Protein AF-A0A2D4NEE1-F1 (afdb_monomer_lite)

Radius of gyration: 23.93 Å; chains: 1; bounding box: 31×51×78 Å

pLDDT: mean 89.65, std 9.25, range [55.53, 97.88]

Organism: NCBI:txid129469

Sequence (115 aa):
HLKTQKHKRYLNTAASSSKIQEFFRKTTYGEEEKKLALAEGLMSFHAVNHNHSFRSMDCTSQVVKKLFNEKFACGRTKSEAIVCNVLSPYAFSELNKNLEKINFISIYSDASNHK

Structure (mmCIF, N/CA/C/O backbone):
data_AF-A0A2D4NEE1-F1
#
_entry.id   AF-A0A2D4NEE1-F1
#
loop_
_atom_site.group_PDB
_atom_site.id
_atom_site.type_symbol
_atom_site.label_atom_id
_atom_site.label_alt_id
_atom_site.label_comp_id
_atom_site.label_asym_id
_atom_site.label_entity_id
_atom_site.label_seq_id
_atom_site.pdbx_PDB_ins_code
_atom_site.Cartn_x
_atom_site.Cartn_y
_atom_site.Cartn_z
_atom_site.occupancy
_atom_site.B_iso_or_equiv
_atom_site.auth_seq_id
_atom_site.auth_comp_id
_atom_site.auth_asym_id
_atom_site.auth_atom_id
_atom_site.pdbx_PDB_model_num
ATOM 1 N N . HIS A 1 1 ? -4.804 -21.989 49.408 1.00 71.06 1 HIS A N 1
ATOM 2 C CA . HIS A 1 1 ? -4.649 -21.185 48.173 1.00 71.06 1 HIS A CA 1
ATOM 3 C C . HIS A 1 1 ? -5.937 -21.102 47.335 1.00 71.06 1 HIS A C 1
ATOM 5 O O . HIS A 1 1 ? -6.452 -20.004 47.150 1.00 71.06 1 HIS A O 1
ATOM 11 N N . LEU A 1 2 ? -6.493 -22.223 46.849 1.00 78.75 2 LEU A N 1
ATOM 12 C CA . LEU A 1 2 ? -7.638 -22.244 45.909 1.00 78.75 2 LEU A CA 1
ATOM 13 C C . LEU A 1 2 ? -8.956 -21.668 46.470 1.00 78.75 2 LEU A C 1
ATOM 15 O O . LEU A 1 2 ? -9.753 -21.100 45.737 1.00 78.75 2 LEU A O 1
ATOM 19 N N . LYS A 1 3 ? -9.182 -21.748 47.785 1.00 85.69 3 LYS A N 1
ATOM 20 C CA . LYS A 1 3 ? -10.402 -21.216 48.427 1.00 85.69 3 LYS A CA 1
ATOM 21 C C . LYS A 1 3 ? -10.348 -19.712 48.736 1.00 85.69 3 LYS A C 1
ATOM 23 O O . LYS A 1 3 ? -11.329 -19.158 49.222 1.00 85.69 3 LYS A O 1
ATOM 28 N N . THR A 1 4 ? -9.218 -19.048 48.485 1.00 93.44 4 THR A N 1
ATOM 29 C CA . THR A 1 4 ? -9.045 -17.631 48.839 1.00 93.44 4 THR A CA 1
ATOM 30 C C . THR A 1 4 ? -9.853 -16.719 47.913 1.00 93.44 4 THR A C 1
ATOM 32 O O . THR A 1 4 ? -9.994 -16.998 46.720 1.00 93.44 4 THR A O 1
ATOM 35 N N . GLN A 1 5 ? -10.347 -15.590 48.437 1.00 88.69 5 GLN A N 1
ATOM 36 C CA . GLN A 1 5 ? -11.052 -14.592 47.619 1.00 88.69 5 GLN A CA 1
ATOM 37 C C . GLN A 1 5 ? -10.188 -14.066 46.466 1.00 88.69 5 GLN A C 1
ATOM 39 O O . GLN A 1 5 ? -10.706 -13.830 45.380 1.00 88.69 5 GLN A O 1
ATOM 44 N N . LYS A 1 6 ? -8.873 -13.931 46.678 1.00 89.88 6 LYS A N 1
ATOM 45 C CA . LYS A 1 6 ? -7.920 -13.506 45.646 1.00 89.88 6 LYS A CA 1
ATOM 46 C C . LYS A 1 6 ? -7.933 -14.456 44.443 1.00 89.88 6 LYS A C 1
ATOM 48 O O . LYS A 1 6 ? -8.042 -14.000 43.311 1.00 89.88 6 LYS A O 1
ATOM 53 N N . HIS A 1 7 ? -7.899 -15.767 44.684 1.00 87.31 7 HIS A N 1
ATOM 54 C CA . HIS A 1 7 ? -7.966 -16.762 43.613 1.00 87.31 7 HIS A CA 1
ATOM 55 C C . HIS A 1 7 ? -9.312 -16.732 42.869 1.00 87.31 7 HIS A C 1
ATOM 57 O O . HIS A 1 7 ? -9.324 -16.707 41.642 1.00 87.31 7 HIS A O 1
ATOM 63 N N . LYS A 1 8 ? -10.437 -16.641 43.596 1.00 89.12 8 LYS A N 1
ATOM 64 C CA . LYS A 1 8 ? -11.774 -16.507 42.984 1.00 89.12 8 LYS A CA 1
ATOM 65 C C . LYS A 1 8 ? -11.896 -15.245 42.121 1.00 89.12 8 LYS A C 1
ATOM 67 O O . LYS A 1 8 ? -12.448 -15.309 41.029 1.00 89.12 8 LYS A O 1
ATOM 72 N N . ARG A 1 9 ? -11.346 -14.114 42.581 1.00 88.12 9 ARG A N 1
ATOM 73 C CA . ARG A 1 9 ? -11.312 -12.860 41.811 1.00 88.12 9 ARG A CA 1
ATOM 74 C C . ARG A 1 9 ? -10.553 -13.026 40.499 1.00 88.12 9 ARG A C 1
ATOM 76 O O . ARG A 1 9 ? -11.098 -12.669 39.467 1.00 88.12 9 ARG A O 1
ATOM 83 N N . TYR A 1 10 ? -9.357 -13.615 40.517 1.00 87.50 10 TYR A N 1
ATOM 84 C CA . TYR A 1 10 ? -8.590 -13.812 39.284 1.00 87.50 10 TYR A CA 1
ATOM 85 C C . TYR A 1 10 ? -9.260 -14.764 38.295 1.00 87.50 10 TYR A C 1
ATOM 87 O O . TYR A 1 10 ? -9.222 -14.492 37.101 1.00 87.50 10 TYR A O 1
ATOM 95 N N . LEU A 1 11 ? -9.904 -15.836 38.768 1.00 86.50 11 LEU A N 1
ATOM 96 C CA . LEU A 1 11 ? -10.678 -16.720 37.891 1.00 86.50 11 LEU A CA 1
ATOM 97 C C . LEU A 1 11 ? -11.845 -15.982 37.233 1.00 86.50 11 LEU A C 1
ATOM 99 O O . LEU A 1 11 ? -12.043 -16.115 36.030 1.00 86.50 11 LEU A O 1
ATOM 103 N N . ASN A 1 12 ? -12.568 -15.160 37.994 1.00 85.31 12 ASN A N 1
ATOM 104 C CA . ASN A 1 12 ? -13.658 -14.357 37.449 1.00 85.31 12 ASN A CA 1
ATOM 105 C C . ASN A 1 12 ? -13.145 -13.322 36.439 1.00 85.31 12 ASN A C 1
ATOM 107 O O . ASN A 1 12 ? -13.733 -13.186 35.375 1.00 85.31 12 ASN A O 1
ATOM 111 N N . THR A 1 13 ? -12.029 -12.644 36.731 1.00 85.31 13 THR A N 1
ATOM 112 C CA . THR A 1 13 ? -11.401 -11.684 35.808 1.00 85.31 13 THR A CA 1
ATOM 113 C C . THR A 1 13 ? -10.921 -12.357 34.521 1.00 85.31 13 THR A C 1
ATOM 115 O O . THR A 1 13 ? -11.123 -11.817 33.436 1.00 85.31 13 THR A O 1
ATOM 118 N N . ALA A 1 14 ? -10.323 -13.545 34.624 1.00 82.88 14 ALA A N 1
ATOM 119 C CA . ALA A 1 14 ? -9.899 -14.326 33.468 1.00 82.88 14 ALA A CA 1
ATOM 120 C C . ALA A 1 14 ? -11.097 -14.817 32.639 1.00 82.88 14 ALA A C 1
ATOM 122 O O . ALA A 1 14 ? -11.044 -14.767 31.415 1.00 82.88 14 ALA A O 1
ATOM 123 N N . ALA A 1 15 ? -12.190 -15.231 33.289 1.00 81.44 15 ALA A N 1
ATOM 124 C CA . ALA A 1 15 ? -13.422 -15.648 32.619 1.00 81.44 15 ALA A CA 1
ATOM 125 C C . ALA A 1 15 ? -14.168 -14.479 31.951 1.00 81.44 15 ALA A C 1
ATOM 127 O O . ALA A 1 15 ? -14.825 -14.681 30.935 1.00 81.44 15 ALA A O 1
ATOM 128 N N . SER A 1 16 ? -14.059 -13.263 32.499 1.00 81.94 16 SER A N 1
ATOM 129 C CA . SER A 1 16 ? -14.623 -12.043 31.907 1.00 81.94 16 SER A CA 1
ATOM 130 C C . SER A 1 16 ? -13.737 -11.401 30.835 1.00 81.94 16 SER A C 1
ATOM 132 O O . SER A 1 16 ? -14.156 -10.434 30.207 1.00 81.94 16 SER A O 1
ATOM 134 N N . SER A 1 17 ? -12.504 -11.882 30.651 1.00 81.12 17 SER A N 1
ATOM 135 C CA . SER A 1 17 ? -11.604 -11.368 29.618 1.00 81.12 17 SER A CA 1
ATOM 136 C C . SER A 1 17 ? -11.985 -11.924 28.249 1.00 81.12 17 SER A C 1
ATOM 138 O O . SER A 1 17 ? -12.285 -13.110 28.109 1.00 81.12 17 SER A O 1
ATOM 140 N N . SER A 1 18 ? -11.894 -11.080 27.222 1.00 80.62 18 SER A N 1
ATOM 141 C CA . SER A 1 18 ? -11.994 -11.483 25.818 1.00 80.62 18 SER A CA 1
ATOM 142 C C . SER A 1 18 ? -10.993 -12.600 25.510 1.00 80.62 18 SER A C 1
ATOM 144 O O . SER A 1 18 ? -9.867 -12.602 26.028 1.00 80.62 18 SER A O 1
ATOM 146 N N . LYS A 1 19 ? -11.381 -13.555 24.659 1.00 83.38 19 LYS A N 1
ATOM 147 C CA . LYS A 1 19 ? -10.484 -14.647 24.257 1.00 83.38 19 LYS A CA 1
ATOM 148 C C . LYS A 1 19 ? -9.356 -14.081 23.403 1.00 83.38 19 LYS A C 1
ATOM 150 O O . LYS A 1 19 ? -9.606 -13.296 22.497 1.00 83.38 19 LYS A O 1
ATOM 155 N N . ILE A 1 20 ? -8.124 -14.556 23.604 1.00 78.44 20 ILE A N 1
ATOM 156 C CA . ILE A 1 20 ? -6.969 -14.109 22.802 1.00 78.44 20 ILE A CA 1
ATOM 157 C C . ILE A 1 20 ? -7.192 -14.310 21.287 1.00 78.44 20 ILE A C 1
ATOM 159 O O . ILE A 1 20 ? -6.735 -13.521 20.469 1.00 78.44 20 ILE A O 1
ATOM 163 N N . GLN A 1 21 ? -7.975 -15.333 20.931 1.00 75.38 21 GLN A N 1
ATOM 164 C CA . GLN A 1 21 ? -8.409 -15.665 19.571 1.00 75.38 21 GLN A CA 1
ATOM 165 C C . GLN A 1 21 ? -9.178 -14.531 18.877 1.00 75.38 21 GLN A C 1
ATOM 167 O O . GLN A 1 21 ? -9.078 -14.398 17.663 1.00 75.38 21 GLN A O 1
ATOM 172 N N . GLU A 1 22 ? -9.899 -13.696 19.628 1.00 74.25 22 GLU A N 1
ATOM 173 C CA . GLU A 1 22 ? -10.664 -12.563 19.086 1.00 74.25 22 GLU A CA 1
ATOM 174 C C . GLU A 1 22 ? -9.770 -11.389 18.664 1.00 74.25 22 GLU A C 1
ATOM 176 O O . GLU A 1 22 ? -10.198 -10.546 17.879 1.00 74.25 22 GLU A O 1
ATOM 181 N N . PHE A 1 23 ? -8.524 -11.338 19.147 1.00 74.56 23 PHE A N 1
ATOM 182 C CA . PHE A 1 23 ? -7.553 -10.308 18.769 1.00 74.56 23 PHE A CA 1
ATOM 183 C C . PHE A 1 23 ? -6.774 -10.666 17.500 1.00 74.56 23 PHE A C 1
ATOM 185 O O . PHE A 1 23 ? -6.170 -9.789 16.878 1.00 74.56 23 PHE A O 1
ATOM 192 N N . PHE A 1 24 ? -6.775 -11.939 17.097 1.00 75.38 24 PHE A N 1
ATOM 193 C CA . PHE A 1 24 ? -6.191 -12.341 15.824 1.00 75.38 24 PHE A CA 1
ATOM 194 C C . PHE A 1 24 ? -7.148 -11.994 14.685 1.00 75.38 24 PHE A C 1
ATOM 196 O O . PHE A 1 24 ? -8.363 -12.171 14.780 1.00 75.38 24 PHE A O 1
ATOM 203 N N . ARG A 1 25 ? -6.593 -11.493 13.577 1.00 66.81 25 ARG A N 1
ATOM 204 C CA . ARG A 1 25 ? -7.382 -11.212 12.375 1.00 66.81 25 ARG A CA 1
ATOM 205 C C . ARG A 1 25 ? -8.040 -12.499 11.880 1.00 66.81 25 ARG A C 1
ATOM 207 O O . ARG A 1 25 ? -7.382 -13.533 11.779 1.00 66.81 25 ARG A O 1
ATOM 214 N N . LYS A 1 26 ? -9.330 -12.412 11.549 1.00 71.25 26 LYS A N 1
ATOM 215 C CA . LYS A 1 26 ? -10.066 -13.503 10.903 1.00 71.25 26 LYS A CA 1
ATOM 216 C C . LYS A 1 26 ? -9.364 -13.877 9.593 1.00 71.25 26 LYS A C 1
ATOM 218 O O . LYS A 1 26 ? -8.880 -13.009 8.874 1.00 71.25 26 LYS A O 1
ATOM 223 N N . THR A 1 27 ? -9.312 -15.170 9.289 1.00 67.12 27 THR A N 1
ATOM 224 C CA . THR A 1 27 ? -8.685 -15.718 8.071 1.00 67.12 27 THR A CA 1
ATOM 225 C C . THR A 1 27 ? -9.476 -15.434 6.796 1.00 67.12 27 THR A C 1
ATOM 227 O O . THR A 1 27 ? -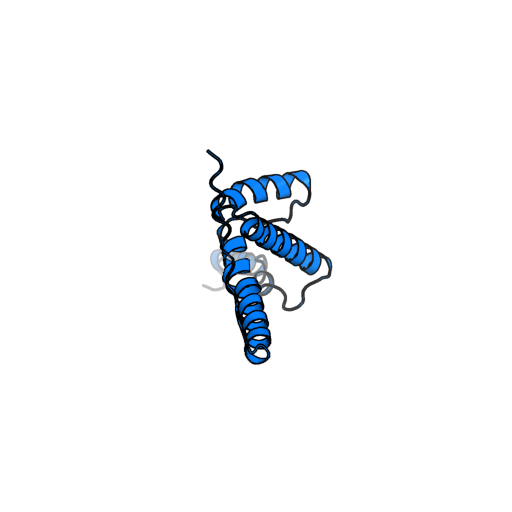8.964 -15.642 5.700 1.00 67.12 27 THR A O 1
ATOM 230 N N . THR A 1 28 ? -10.716 -14.963 6.920 1.00 74.62 28 THR A N 1
ATOM 231 C CA . THR A 1 28 ? -11.588 -14.620 5.798 1.00 74.62 28 THR A CA 1
ATOM 232 C C . THR A 1 28 ? -11.954 -13.144 5.855 1.00 74.62 28 THR A C 1
ATOM 234 O O . THR A 1 28 ? -12.341 -12.636 6.907 1.00 74.62 28 THR A O 1
ATOM 237 N N . TYR A 1 29 ? -11.814 -12.472 4.711 1.00 76.62 29 TYR A N 1
ATOM 238 C CA . TYR A 1 29 ? -12.167 -11.067 4.552 1.00 76.62 29 TYR A CA 1
ATOM 239 C C . TYR A 1 29 ? -13.607 -10.942 4.063 1.00 76.62 29 TYR A C 1
ATOM 241 O O . TYR A 1 29 ? -13.961 -11.487 3.011 1.00 76.62 29 TYR A O 1
ATOM 249 N N . GLY A 1 30 ? -14.428 -10.206 4.807 1.00 87.44 30 GLY A N 1
ATOM 250 C CA . GLY A 1 30 ? -15.756 -9.805 4.355 1.00 87.44 30 GLY A CA 1
ATOM 251 C C . GLY A 1 30 ? -15.687 -8.806 3.195 1.00 87.44 30 GLY A C 1
ATOM 252 O O . GLY A 1 30 ? -14.657 -8.176 2.954 1.00 87.44 30 GLY A O 1
ATOM 253 N N . GLU A 1 31 ? -16.802 -8.612 2.489 1.00 90.50 31 GLU A N 1
ATOM 254 C CA . GLU A 1 31 ? -16.885 -7.659 1.366 1.00 90.50 31 GLU A CA 1
ATOM 255 C C . GLU A 1 31 ? -16.494 -6.227 1.765 1.00 90.50 31 GLU A C 1
ATOM 257 O O . GLU A 1 31 ? -15.759 -5.552 1.048 1.00 90.50 31 GLU A O 1
ATOM 262 N N . GLU A 1 32 ? -16.898 -5.776 2.952 1.00 89.31 32 GLU A N 1
ATOM 263 C CA . GLU A 1 32 ? -16.543 -4.441 3.450 1.00 89.31 32 GLU A CA 1
ATOM 264 C C . GLU A 1 32 ? -15.042 -4.291 3.745 1.00 89.31 32 GLU A C 1
ATOM 266 O O . GLU A 1 32 ? -14.463 -3.229 3.518 1.00 89.31 32 GLU A O 1
ATOM 271 N N . GLU A 1 33 ? -14.373 -5.358 4.190 1.00 89.69 33 GLU A N 1
ATOM 272 C CA . GLU A 1 33 ? -12.923 -5.348 4.419 1.00 89.69 33 GLU A CA 1
ATOM 273 C C . GLU A 1 33 ? -12.155 -5.334 3.096 1.00 89.69 33 GLU A C 1
ATOM 275 O O . GLU A 1 33 ? -11.142 -4.643 2.987 1.00 89.69 33 GLU A O 1
ATOM 280 N N . LYS A 1 34 ? -12.663 -6.028 2.067 1.00 92.25 34 LYS A N 1
ATOM 281 C CA . LYS A 1 34 ? -12.107 -5.960 0.708 1.00 92.25 34 LYS A CA 1
ATOM 282 C C . LYS A 1 34 ? -12.240 -4.557 0.120 1.00 92.25 34 LYS A C 1
ATOM 284 O O . LYS A 1 34 ? -11.263 -4.036 -0.409 1.00 92.25 34 LYS A O 1
ATOM 289 N N . LYS A 1 35 ? -13.413 -3.923 0.245 1.00 93.88 35 LYS A N 1
ATOM 290 C CA . LYS A 1 35 ? -13.626 -2.535 -0.202 1.00 93.88 35 LYS A CA 1
ATOM 291 C C . LYS A 1 35 ? -12.701 -1.559 0.521 1.00 93.88 35 LYS A C 1
ATOM 293 O O . LYS A 1 35 ? -12.143 -0.667 -0.112 1.00 93.88 35 LYS A O 1
ATOM 298 N N . LEU A 1 36 ? -12.507 -1.743 1.828 1.00 94.50 36 LEU A N 1
ATOM 299 C CA . LEU A 1 36 ? -11.571 -0.932 2.601 1.00 94.50 36 LEU A CA 1
ATOM 300 C C . LEU A 1 36 ? -10.132 -1.122 2.104 1.00 94.50 36 LEU A C 1
ATOM 302 O O . LEU A 1 36 ? -9.465 -0.137 1.803 1.00 94.50 36 LEU A O 1
ATOM 306 N N . ALA A 1 37 ? -9.677 -2.367 1.951 1.00 94.31 37 ALA A N 1
ATOM 307 C CA . ALA A 1 37 ? -8.341 -2.667 1.439 1.00 94.31 37 ALA A CA 1
ATOM 308 C C . ALA A 1 37 ? -8.119 -2.096 0.027 1.00 94.31 37 ALA A C 1
ATOM 310 O O . ALA A 1 37 ? -7.055 -1.545 -0.250 1.00 94.31 37 ALA A O 1
ATOM 311 N N . LEU A 1 38 ? -9.135 -2.165 -0.841 1.00 95.12 38 LEU A N 1
ATOM 312 C CA . LEU A 1 38 ? -9.119 -1.555 -2.171 1.00 95.12 38 LEU A CA 1
ATOM 313 C C . LEU A 1 38 ? -8.939 -0.034 -2.086 1.00 95.12 38 LEU A C 1
ATOM 315 O O . LEU A 1 38 ? -8.083 0.515 -2.773 1.00 95.12 38 LEU A O 1
ATOM 319 N N . ALA A 1 39 ? -9.711 0.648 -1.234 1.00 96.25 39 ALA A N 1
ATOM 320 C CA . ALA A 1 39 ? -9.619 2.097 -1.066 1.00 96.25 39 ALA A CA 1
ATOM 321 C C . ALA A 1 39 ? -8.231 2.529 -0.562 1.00 96.25 39 ALA A C 1
ATOM 323 O O . ALA A 1 39 ? -7.652 3.493 -1.060 1.00 96.25 39 ALA A O 1
ATOM 324 N N . GLU A 1 40 ? -7.672 1.801 0.403 1.00 96.75 40 GLU A N 1
ATOM 325 C CA . GLU A 1 40 ? -6.333 2.060 0.941 1.00 96.75 40 GLU A CA 1
ATOM 326 C C . GLU A 1 40 ? -5.236 1.796 -0.101 1.00 96.75 40 GLU A C 1
ATOM 328 O O . GLU A 1 40 ? -4.293 2.581 -0.230 1.00 96.75 40 GLU A O 1
ATOM 333 N N . GLY A 1 41 ? -5.387 0.728 -0.889 1.00 96.88 41 GLY A N 1
ATOM 334 C CA . GLY A 1 41 ? -4.505 0.414 -2.008 1.00 96.88 41 GLY A CA 1
ATOM 335 C C . GLY A 1 41 ? -4.522 1.487 -3.091 1.00 96.88 41 GLY A C 1
ATOM 33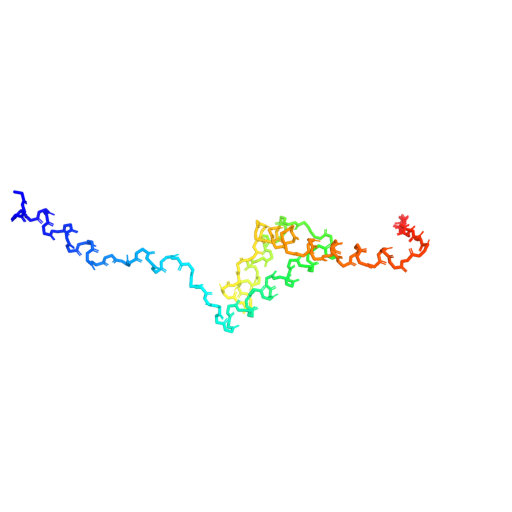6 O O . GLY A 1 41 ? -3.464 1.951 -3.514 1.00 96.88 41 GLY A O 1
ATOM 337 N N . LEU A 1 42 ? -5.715 1.940 -3.479 1.00 96.56 42 LEU A N 1
ATOM 338 C CA . LEU A 1 42 ? -5.899 2.982 -4.485 1.00 96.56 42 LEU A CA 1
ATOM 339 C C . LEU A 1 42 ? -5.289 4.315 -4.040 1.00 96.56 42 LEU A C 1
ATOM 341 O O . LEU A 1 42 ? -4.580 4.954 -4.813 1.00 96.56 42 LEU A O 1
ATOM 345 N N . MET A 1 43 ? -5.510 4.711 -2.785 1.00 96.25 43 MET A N 1
ATOM 346 C CA . MET A 1 43 ? -4.908 5.923 -2.224 1.00 96.25 43 MET A CA 1
ATOM 347 C C . MET A 1 43 ? -3.378 5.844 -2.189 1.00 96.25 43 MET A C 1
ATOM 349 O O . MET A 1 43 ? -2.704 6.824 -2.505 1.00 96.25 43 MET A O 1
ATOM 353 N N . SER A 1 44 ? -2.825 4.676 -1.852 1.00 97.38 44 SER A N 1
ATOM 354 C CA . SER A 1 44 ? -1.374 4.451 -1.840 1.00 97.38 44 SER A CA 1
ATOM 355 C C . SER A 1 44 ? -0.776 4.519 -3.249 1.00 97.38 44 SER A C 1
ATOM 357 O O . SER A 1 44 ? 0.265 5.141 -3.449 1.00 97.38 44 SER A O 1
ATOM 359 N N . PHE A 1 45 ? -1.456 3.930 -4.237 1.00 97.12 45 PHE A N 1
ATOM 360 C CA . PHE A 1 45 ? -1.071 4.024 -5.645 1.00 97.12 45 PHE A CA 1
ATOM 361 C C . PHE A 1 45 ? -1.113 5.471 -6.146 1.00 97.12 45 PHE A C 1
ATOM 363 O O . PHE A 1 45 ? -0.140 5.946 -6.726 1.00 97.12 45 PHE A O 1
ATOM 370 N N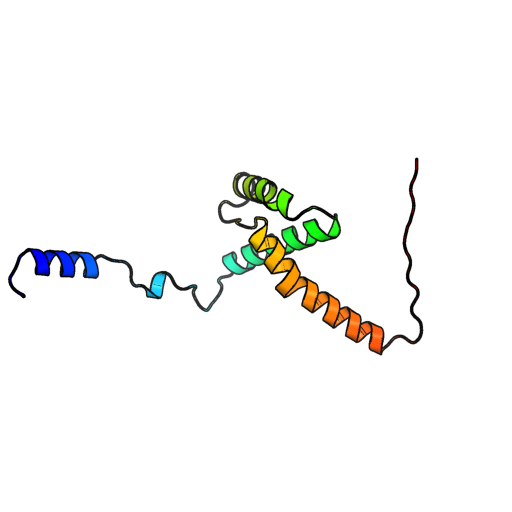 . HIS A 1 46 ? -2.205 6.190 -5.870 1.00 96.31 46 HIS A N 1
ATOM 371 C CA . HIS A 1 46 ? -2.359 7.594 -6.247 1.00 96.31 46 HIS A CA 1
ATOM 372 C C . HIS A 1 46 ? -1.226 8.457 -5.680 1.00 96.31 46 HIS A C 1
ATOM 374 O O . HIS A 1 46 ? -0.662 9.276 -6.404 1.00 96.31 46 HIS A O 1
ATOM 380 N N . ALA A 1 47 ? -0.846 8.241 -4.417 1.00 95.44 47 ALA A N 1
ATOM 381 C CA . ALA A 1 47 ? 0.253 8.970 -3.799 1.00 95.44 47 ALA A CA 1
ATOM 382 C C . ALA A 1 47 ? 1.566 8.808 -4.580 1.00 95.44 47 ALA A C 1
ATOM 384 O O . ALA A 1 47 ? 2.205 9.802 -4.906 1.00 95.44 47 ALA A O 1
ATOM 385 N N . VAL A 1 48 ? 1.940 7.579 -4.944 1.00 95.12 48 VAL A N 1
ATOM 386 C CA . VAL A 1 48 ? 3.171 7.328 -5.715 1.00 95.12 48 VAL A CA 1
ATOM 387 C C . VAL A 1 48 ? 3.060 7.876 -7.135 1.00 95.12 48 VAL A C 1
ATOM 389 O O . VAL A 1 48 ? 3.994 8.507 -7.616 1.00 95.12 48 VAL A O 1
ATOM 392 N N . ASN A 1 49 ? 1.908 7.698 -7.784 1.00 94.25 49 ASN A N 1
ATOM 393 C CA . ASN A 1 49 ? 1.673 8.162 -9.151 1.00 94.25 49 ASN A CA 1
ATOM 394 C C . ASN A 1 49 ? 1.803 9.689 -9.294 1.00 94.25 49 ASN A C 1
ATOM 396 O O . ASN A 1 49 ? 2.225 10.179 -10.336 1.00 94.25 49 ASN A O 1
ATOM 400 N N . HIS A 1 50 ? 1.469 10.440 -8.242 1.00 93.31 50 HIS A N 1
ATOM 401 C CA . HIS A 1 50 ? 1.620 11.897 -8.193 1.00 93.31 50 HIS A CA 1
ATOM 402 C C . HIS A 1 50 ? 2.863 12.360 -7.421 1.00 93.31 50 HIS A C 1
ATOM 404 O O . HIS A 1 50 ? 2.956 13.532 -7.061 1.00 93.31 50 HIS A O 1
ATOM 410 N N . ASN A 1 51 ? 3.827 11.468 -7.162 1.00 91.38 51 ASN A N 1
ATOM 411 C CA . ASN A 1 51 ? 5.054 11.767 -6.414 1.00 91.38 51 ASN A CA 1
ATOM 412 C C . ASN A 1 51 ? 4.802 12.417 -5.038 1.00 91.38 51 ASN A C 1
ATOM 414 O O . ASN A 1 51 ? 5.620 13.185 -4.526 1.00 91.38 51 ASN A O 1
ATOM 418 N N . HIS A 1 52 ? 3.668 12.113 -4.410 1.00 93.69 52 HIS A N 1
ATOM 419 C CA . HIS A 1 52 ? 3.390 12.532 -3.047 1.00 93.69 52 HIS A CA 1
ATOM 420 C C . HIS A 1 52 ? 4.242 11.723 -2.071 1.00 93.69 52 HIS A C 1
ATOM 422 O O . HIS A 1 52 ? 4.369 10.501 -2.160 1.00 93.69 52 HIS A O 1
ATOM 428 N N . SER A 1 53 ? 4.798 12.408 -1.075 1.00 94.75 53 SER A N 1
ATOM 429 C CA . SER A 1 53 ? 5.558 11.741 -0.022 1.00 94.75 53 SER A CA 1
ATOM 430 C C . SER A 1 53 ? 4.660 10.823 0.818 1.00 94.75 53 SER A C 1
ATOM 432 O O . SER A 1 53 ? 3.527 11.171 1.141 1.00 94.75 53 SER A O 1
ATOM 434 N N . PHE A 1 54 ? 5.185 9.707 1.328 1.00 94.50 54 PHE A N 1
ATOM 435 C CA . PHE A 1 54 ? 4.425 8.912 2.304 1.00 94.50 54 PHE A CA 1
ATOM 436 C C . PHE A 1 54 ? 4.129 9.679 3.599 1.00 94.50 54 PHE A C 1
ATOM 438 O O . PHE A 1 54 ? 3.180 9.349 4.300 1.00 94.50 54 PHE A O 1
ATOM 445 N N . ARG A 1 55 ? 4.899 10.729 3.917 1.00 94.56 55 ARG A N 1
ATOM 446 C CA . ARG A 1 55 ? 4.643 11.583 5.087 1.00 94.56 55 ARG A CA 1
ATOM 447 C C . ARG A 1 55 ? 3.335 12.366 4.960 1.00 94.56 55 ARG A C 1
ATOM 449 O O . ARG A 1 55 ? 2.653 12.543 5.963 1.00 94.56 55 ARG A O 1
ATOM 456 N N . SER A 1 56 ? 2.948 12.793 3.755 1.00 94.62 56 SER A N 1
ATOM 457 C CA . SER A 1 56 ? 1.658 13.470 3.563 1.00 94.62 56 SER A CA 1
ATOM 458 C C . SER A 1 56 ? 0.470 12.522 3.740 1.00 94.62 56 SER A C 1
ATOM 460 O O . SER A 1 56 ? -0.625 12.972 4.055 1.00 94.62 56 SER A O 1
ATOM 462 N N . MET A 1 57 ? 0.672 11.203 3.648 1.00 96.44 57 MET A N 1
ATOM 463 C CA . MET A 1 57 ? -0.408 10.236 3.866 1.00 96.44 57 MET A CA 1
ATOM 464 C C . MET A 1 57 ? -0.928 10.226 5.306 1.00 96.44 57 MET A C 1
ATOM 466 O O . MET A 1 57 ? -2.084 9.870 5.519 1.00 96.44 57 MET A O 1
ATOM 470 N N . ASP A 1 58 ? -0.141 10.657 6.298 1.00 96.06 58 ASP A N 1
ATOM 471 C CA . ASP A 1 58 ? -0.618 10.733 7.685 1.00 96.06 58 ASP A CA 1
ATOM 472 C C . ASP A 1 58 ? -1.735 11.774 7.845 1.00 96.06 58 ASP A C 1
ATOM 474 O O . ASP A 1 58 ? -2.764 11.481 8.459 1.00 96.06 58 ASP A O 1
ATOM 478 N N . CYS A 1 59 ? -1.580 12.967 7.255 1.00 95.75 59 CYS A N 1
ATOM 479 C CA . CYS A 1 59 ? -2.632 13.983 7.288 1.00 95.75 59 CYS A CA 1
ATOM 480 C C . CYS A 1 59 ? -3.780 13.635 6.330 1.00 95.75 59 CYS A C 1
ATOM 482 O O . CYS A 1 59 ? -4.944 13.718 6.728 1.00 95.75 59 CYS A O 1
ATOM 484 N N . THR A 1 60 ? -3.482 13.148 5.119 1.00 95.12 60 THR A N 1
ATOM 485 C CA . THR A 1 60 ? -4.508 12.717 4.157 1.00 95.12 60 THR A CA 1
ATOM 486 C C . THR A 1 60 ? -5.381 11.605 4.732 1.00 95.12 60 THR A C 1
ATOM 488 O O . THR A 1 60 ? -6.604 11.686 4.638 1.00 95.12 60 THR A O 1
ATOM 491 N N . SER A 1 61 ? -4.799 10.607 5.403 1.00 96.25 61 SER A N 1
ATOM 492 C CA . SER A 1 61 ? -5.568 9.525 6.023 1.00 96.25 61 SER A CA 1
ATOM 493 C C . SER A 1 61 ? -6.526 10.038 7.089 1.00 96.25 61 SER A C 1
ATOM 495 O O . SER A 1 61 ? -7.625 9.504 7.199 1.00 96.25 61 SER A O 1
ATOM 497 N N . GLN A 1 62 ? -6.147 11.049 7.875 1.00 96.69 62 GLN A N 1
ATOM 498 C CA . GLN A 1 62 ? -7.040 11.632 8.880 1.00 96.69 62 GLN A CA 1
ATOM 499 C C . GLN A 1 62 ? -8.205 12.387 8.238 1.00 96.69 62 GLN A C 1
ATOM 501 O O . GLN A 1 62 ? -9.335 12.285 8.715 1.00 96.69 62 GLN A O 1
ATOM 506 N N . VAL A 1 63 ? -7.942 13.120 7.154 1.00 96.44 63 VAL A N 1
ATOM 507 C CA . VAL A 1 63 ? -8.976 13.831 6.393 1.00 96.44 63 VAL A CA 1
ATOM 508 C C . VAL A 1 63 ? -9.949 12.835 5.768 1.00 96.44 63 VAL A C 1
ATOM 510 O O . VAL A 1 63 ? -11.153 12.941 5.988 1.00 96.44 63 VAL A O 1
ATOM 513 N N . VAL A 1 64 ? -9.439 11.815 5.073 1.00 95.94 64 VAL A N 1
ATOM 514 C CA . VAL A 1 64 ? -10.273 10.781 4.443 1.00 95.94 64 VAL A CA 1
ATOM 515 C C . VAL A 1 64 ? -11.102 10.030 5.483 1.00 95.94 64 VAL A C 1
ATOM 517 O O . VAL A 1 64 ? -12.290 9.781 5.272 1.00 95.94 64 VAL A O 1
ATOM 520 N N . LYS A 1 65 ? -10.501 9.737 6.641 1.00 96.06 65 LYS A N 1
ATOM 521 C CA . LYS A 1 65 ? -11.187 9.085 7.755 1.00 96.06 65 LYS A CA 1
ATOM 522 C C . LYS A 1 65 ? -12.381 9.893 8.266 1.00 96.06 65 LYS A C 1
ATOM 524 O O . LYS A 1 65 ? -13.418 9.316 8.563 1.00 96.06 65 LYS A O 1
ATOM 529 N N . LYS A 1 66 ? -12.237 11.218 8.366 1.00 96.38 66 LYS A N 1
ATOM 530 C CA . LYS A 1 66 ? -13.298 12.116 8.852 1.00 96.38 66 LYS A CA 1
ATOM 531 C C . LYS A 1 66 ? -14.379 12.395 7.811 1.00 96.38 66 LYS A C 1
ATOM 533 O O . LYS A 1 66 ? -15.533 12.551 8.184 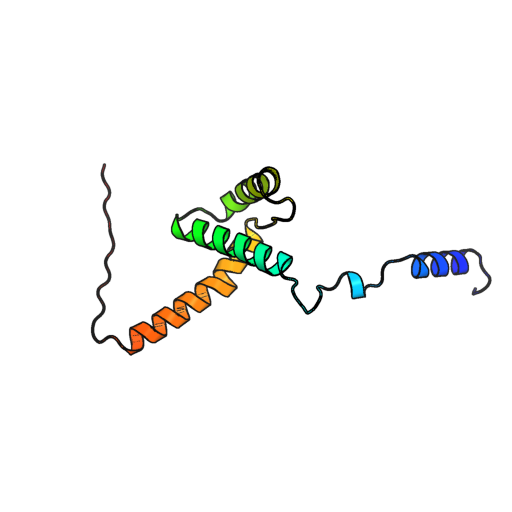1.00 96.38 66 LYS A O 1
ATOM 538 N N . LEU A 1 67 ? -14.004 12.513 6.538 1.00 96.31 67 LEU A N 1
ATOM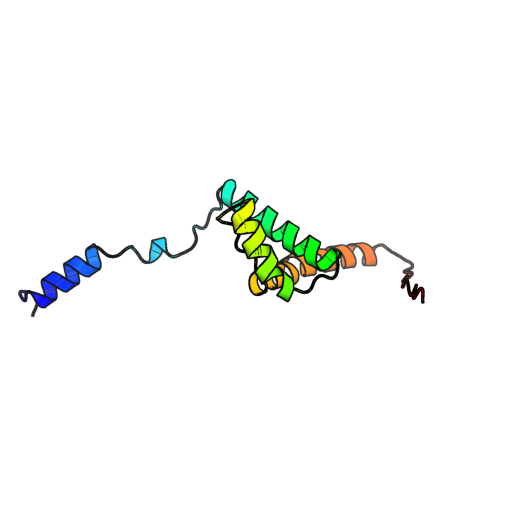 539 C CA . LEU A 1 67 ? -14.920 12.955 5.483 1.00 96.31 67 LEU A CA 1
ATOM 540 C C . LEU A 1 67 ? -15.657 11.808 4.787 1.00 96.31 67 LEU A C 1
ATOM 542 O O . LEU A 1 67 ? -16.768 12.017 4.314 1.00 96.31 67 LEU A O 1
ATOM 546 N N . PHE A 1 68 ? -15.051 10.620 4.699 1.00 93.62 68 PHE A N 1
ATOM 547 C CA . PHE A 1 68 ? -15.573 9.543 3.853 1.00 93.62 68 PHE A CA 1
ATOM 548 C C . PHE A 1 68 ? -15.792 8.230 4.597 1.00 93.62 68 PHE A C 1
ATOM 550 O O . PHE A 1 68 ? -16.848 7.620 4.456 1.00 93.62 68 PHE A O 1
ATOM 557 N N . ASN A 1 69 ? -14.804 7.752 5.357 1.00 93.19 69 ASN A N 1
ATOM 558 C CA . ASN A 1 69 ? -14.906 6.448 6.009 1.00 93.19 69 ASN A CA 1
ATOM 559 C C . ASN A 1 69 ? -14.122 6.405 7.319 1.00 93.19 69 ASN A C 1
ATOM 561 O O . ASN A 1 69 ? -12.897 6.325 7.308 1.00 93.19 69 ASN A O 1
ATOM 565 N N . GLU A 1 70 ? -14.828 6.330 8.445 1.00 93.88 70 GLU A N 1
ATOM 566 C CA . GLU A 1 70 ? -14.228 6.284 9.784 1.00 93.88 70 GLU A CA 1
ATOM 567 C C . GLU A 1 70 ? -13.282 5.097 10.012 1.00 93.88 70 GLU A C 1
ATOM 569 O O . GLU A 1 70 ? -12.446 5.134 10.915 1.00 93.88 70 GLU A O 1
ATOM 574 N N . LYS A 1 71 ? -13.386 4.034 9.209 1.00 93.12 71 LYS A N 1
ATOM 575 C CA . LYS A 1 71 ? -12.503 2.862 9.280 1.00 93.12 71 LYS A CA 1
ATOM 576 C C . LYS A 1 71 ? -11.258 2.996 8.408 1.00 93.12 71 LYS A C 1
ATOM 578 O O . LYS A 1 71 ? -10.369 2.153 8.509 1.00 93.12 71 LYS A O 1
ATOM 583 N N . PHE A 1 72 ? -11.168 4.037 7.579 1.00 95.25 72 PHE A N 1
ATOM 584 C CA . PHE A 1 72 ? -9.987 4.302 6.769 1.00 95.25 72 PHE A CA 1
ATOM 585 C C . PHE A 1 72 ? -8.784 4.600 7.665 1.00 95.25 72 PHE A C 1
ATOM 587 O O . PHE A 1 72 ? -8.792 5.537 8.467 1.00 95.25 72 PHE A O 1
ATOM 594 N N . ALA A 1 73 ? -7.742 3.781 7.541 1.00 94.00 73 ALA A N 1
ATOM 595 C CA . ALA A 1 73 ? -6.553 3.871 8.372 1.00 94.00 73 ALA A CA 1
ATOM 596 C C . ALA A 1 73 ? -5.318 3.523 7.538 1.00 94.00 73 ALA A C 1
ATOM 598 O O . ALA A 1 73 ? -4.700 2.475 7.729 1.00 94.00 73 ALA A O 1
ATOM 599 N N . CYS A 1 74 ? -4.962 4.419 6.616 1.00 96.62 74 CYS A N 1
ATOM 600 C CA . CYS A 1 74 ? -3.845 4.261 5.689 1.00 96.62 74 CYS A CA 1
ATOM 601 C C . CYS A 1 74 ? -2.924 5.484 5.724 1.00 96.62 74 CYS A C 1
ATOM 603 O O . CYS A 1 74 ? -2.884 6.296 4.805 1.00 96.62 74 CYS A O 1
ATOM 605 N N . GLY A 1 75 ? -2.198 5.618 6.835 1.00 95.62 75 GLY A N 1
ATOM 606 C CA . GLY A 1 75 ? -1.121 6.599 6.980 1.00 95.62 75 GLY A CA 1
ATOM 607 C C . GLY A 1 75 ? 0.180 6.132 6.327 1.00 95.62 75 GLY A C 1
ATOM 608 O O . GLY A 1 75 ? 0.202 5.158 5.566 1.00 95.62 75 GLY A O 1
ATOM 609 N N . ARG A 1 76 ? 1.286 6.789 6.675 1.00 96.69 76 ARG A N 1
ATOM 610 C CA . ARG A 1 76 ? 2.617 6.580 6.094 1.00 96.69 76 ARG A CA 1
ATOM 611 C C . ARG A 1 76 ? 3.037 5.113 6.048 1.00 96.69 76 ARG A C 1
ATOM 613 O O . ARG A 1 76 ? 3.258 4.578 4.969 1.00 96.69 76 ARG A O 1
ATOM 620 N N . THR A 1 77 ? 3.136 4.459 7.206 1.00 97.44 77 THR A N 1
ATOM 621 C CA . THR A 1 77 ? 3.705 3.102 7.316 1.00 97.44 77 THR A CA 1
ATOM 622 C C . THR A 1 77 ? 2.890 2.075 6.541 1.00 97.44 77 THR A C 1
ATOM 624 O O . THR A 1 77 ? 3.446 1.179 5.915 1.00 97.44 77 THR A O 1
ATOM 627 N N . LYS A 1 78 ? 1.559 2.206 6.564 1.00 97.19 78 LYS A N 1
ATOM 628 C CA . LYS A 1 78 ? 0.680 1.287 5.840 1.00 97.19 78 LYS A CA 1
ATOM 629 C C . LYS A 1 78 ? 0.735 1.540 4.336 1.00 97.19 78 LYS A C 1
ATOM 631 O O . LYS A 1 78 ? 0.813 0.576 3.585 1.00 97.19 78 LYS A O 1
ATOM 636 N N . SER A 1 79 ? 0.746 2.806 3.916 1.00 97.25 79 SER A N 1
ATOM 637 C CA . SER A 1 79 ? 0.871 3.180 2.502 1.00 97.25 79 SER A CA 1
ATOM 638 C C . SER A 1 79 ? 2.192 2.683 1.916 1.00 97.25 79 SER A C 1
ATOM 640 O O . SER A 1 79 ? 2.206 2.032 0.877 1.00 97.25 79 SER A O 1
ATOM 642 N N . GLU A 1 80 ? 3.297 2.913 2.628 1.00 97.19 80 GLU A N 1
ATOM 643 C CA . GLU A 1 80 ? 4.629 2.433 2.255 1.00 97.19 80 GLU A CA 1
ATOM 644 C C . GLU A 1 80 ? 4.662 0.904 2.156 1.00 97.19 80 GLU A C 1
ATOM 646 O O . GLU A 1 80 ? 5.118 0.363 1.155 1.00 97.19 80 GLU A O 1
ATOM 651 N N . ALA A 1 81 ? 4.101 0.191 3.138 1.00 97.88 81 ALA A N 1
ATOM 652 C CA . ALA A 1 81 ? 4.038 -1.267 3.101 1.00 97.88 81 ALA A CA 1
ATOM 653 C C . ALA A 1 81 ? 3.205 -1.797 1.921 1.00 97.88 81 ALA A C 1
ATOM 655 O O . ALA A 1 81 ? 3.599 -2.780 1.298 1.00 97.88 81 ALA A O 1
ATOM 656 N N . ILE A 1 82 ? 2.075 -1.160 1.595 1.00 97.62 82 ILE A N 1
ATOM 657 C CA . ILE A 1 82 ? 1.257 -1.527 0.430 1.00 97.62 82 ILE A CA 1
ATOM 658 C C . ILE A 1 82 ? 2.056 -1.321 -0.860 1.00 97.62 82 ILE A C 1
ATOM 660 O O . ILE A 1 82 ? 2.103 -2.207 -1.713 1.00 97.62 82 ILE A O 1
ATOM 664 N N . VAL A 1 83 ? 2.718 -0.175 -1.002 1.00 97.44 83 VAL A N 1
ATOM 665 C CA . VAL A 1 83 ? 3.509 0.124 -2.198 1.00 97.44 83 VAL A CA 1
ATOM 666 C C . VAL A 1 83 ? 4.674 -0.849 -2.329 1.00 97.44 83 VAL A C 1
ATOM 668 O O . VAL A 1 83 ? 4.801 -1.509 -3.355 1.00 97.44 83 VAL A O 1
ATOM 671 N N . CYS A 1 84 ? 5.502 -0.976 -1.296 1.00 96.81 84 CYS A N 1
ATOM 672 C CA . CYS A 1 84 ? 6.745 -1.737 -1.358 1.00 96.81 84 CYS A CA 1
ATOM 673 C C . CYS A 1 84 ? 6.522 -3.250 -1.423 1.00 96.81 84 CYS A C 1
ATOM 675 O O . CYS A 1 84 ? 7.278 -3.932 -2.107 1.00 96.81 84 CYS A O 1
ATOM 677 N N . ASN A 1 85 ? 5.496 -3.780 -0.748 1.00 97.81 85 ASN A N 1
ATOM 678 C CA . ASN A 1 85 ? 5.300 -5.230 -0.634 1.00 97.81 85 ASN A CA 1
ATOM 679 C C . ASN A 1 85 ? 4.201 -5.784 -1.549 1.00 97.81 85 ASN A C 1
ATOM 681 O O . ASN A 1 85 ? 4.110 -7.000 -1.693 1.00 97.81 85 ASN A O 1
ATOM 685 N N . VAL A 1 86 ? 3.355 -4.933 -2.144 1.00 96.44 86 VAL A N 1
ATOM 686 C CA . VAL A 1 86 ? 2.249 -5.378 -3.013 1.00 96.44 86 VAL A CA 1
ATOM 687 C C . VAL A 1 86 ? 2.367 -4.779 -4.409 1.00 96.44 8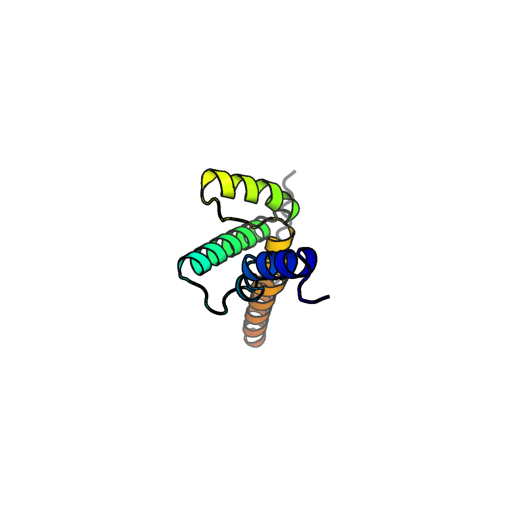6 VAL A C 1
ATOM 689 O O . VAL A 1 86 ? 2.515 -5.520 -5.378 1.00 96.44 86 VAL A O 1
ATOM 692 N N . LEU A 1 87 ? 2.334 -3.448 -4.527 1.00 96.50 87 LEU A N 1
ATOM 693 C CA . LEU A 1 87 ? 2.278 -2.784 -5.836 1.00 96.50 87 LEU A CA 1
ATOM 694 C C . LEU A 1 87 ? 3.599 -2.892 -6.602 1.00 96.50 87 LEU A C 1
ATOM 696 O O . LEU A 1 87 ? 3.601 -3.226 -7.782 1.00 96.50 87 LEU A O 1
ATOM 700 N N . SER A 1 88 ? 4.718 -2.640 -5.926 1.00 96.25 88 SER A N 1
ATOM 701 C CA . SER A 1 88 ? 6.056 -2.678 -6.514 1.00 96.25 88 SER A CA 1
ATOM 702 C C . SER A 1 88 ? 6.415 -4.077 -7.044 1.00 96.25 88 SER A C 1
ATOM 704 O O . SER A 1 88 ? 6.719 -4.183 -8.233 1.00 96.25 88 SER A O 1
ATOM 706 N N . PRO A 1 89 ? 6.283 -5.177 -6.270 1.00 97.75 89 PRO A N 1
ATOM 707 C CA . PRO A 1 89 ? 6.565 -6.521 -6.779 1.00 97.75 89 PRO A CA 1
ATOM 708 C C . PRO A 1 89 ? 5.690 -6.908 -7.972 1.00 97.75 89 PRO A C 1
ATOM 710 O O . PRO A 1 89 ? 6.176 -7.534 -8.914 1.00 97.75 89 PRO A O 1
ATOM 713 N N . TYR A 1 90 ? 4.413 -6.510 -7.960 1.00 96.50 90 TYR A N 1
ATOM 714 C CA . TYR A 1 90 ? 3.518 -6.724 -9.094 1.00 96.50 90 TYR A CA 1
ATOM 715 C C . TYR A 1 90 ? 3.992 -5.958 -10.336 1.00 96.50 90 TYR A C 1
ATOM 717 O O . TYR A 1 90 ? 4.130 -6.553 -11.403 1.00 96.50 90 TYR A O 1
ATOM 725 N N . ALA A 1 91 ? 4.309 -4.668 -10.192 1.00 95.69 91 ALA A N 1
ATOM 726 C CA . ALA A 1 91 ? 4.790 -3.831 -11.287 1.00 95.69 91 ALA A CA 1
ATOM 727 C C . ALA A 1 91 ? 6.102 -4.360 -11.887 1.00 95.69 91 ALA A C 1
ATOM 729 O O . ALA A 1 91 ? 6.224 -4.437 -13.107 1.00 95.69 91 ALA A O 1
ATOM 730 N N . PHE A 1 92 ? 7.056 -4.788 -11.053 1.00 96.19 92 PHE A N 1
ATOM 731 C CA . PHE A 1 92 ? 8.301 -5.403 -11.523 1.00 96.19 92 PHE A CA 1
ATOM 732 C C . PHE A 1 92 ? 8.066 -6.745 -12.219 1.00 96.19 92 PHE A C 1
ATOM 734 O O . PHE A 1 92 ? 8.691 -7.017 -13.240 1.00 96.19 92 PHE A O 1
ATOM 741 N N . SER A 1 93 ? 7.153 -7.574 -11.706 1.00 97.06 93 SER A N 1
ATOM 742 C CA . SER A 1 93 ? 6.788 -8.844 -12.344 1.00 97.06 93 SER A CA 1
ATOM 743 C C . SER A 1 93 ? 6.209 -8.623 -13.743 1.00 97.06 93 SER A C 1
ATOM 745 O O . SER A 1 93 ? 6.642 -9.259 -14.702 1.00 97.06 93 SER A O 1
ATOM 747 N N . GLU A 1 94 ? 5.279 -7.677 -13.882 1.00 96.31 94 GLU A N 1
ATOM 748 C CA . GLU A 1 94 ? 4.699 -7.312 -15.177 1.00 96.31 94 GLU A CA 1
ATOM 749 C C . GLU A 1 94 ? 5.737 -6.696 -16.120 1.00 96.31 94 GLU A C 1
ATOM 751 O O . GLU A 1 94 ? 5.803 -7.064 -17.293 1.00 96.31 94 GLU A O 1
ATOM 756 N N . LEU A 1 95 ? 6.593 -5.806 -15.610 1.00 94.44 95 LEU A N 1
ATOM 757 C CA . LEU A 1 95 ? 7.678 -5.219 -16.388 1.00 94.44 95 LEU A CA 1
ATOM 758 C C . LEU A 1 95 ? 8.620 -6.302 -16.926 1.00 94.44 95 LEU A C 1
ATOM 760 O O . LEU A 1 95 ? 8.901 -6.305 -18.119 1.00 94.44 95 LEU A O 1
ATOM 764 N N . ASN A 1 96 ? 9.044 -7.254 -16.093 1.00 95.25 96 ASN A N 1
ATOM 765 C CA . ASN A 1 96 ? 9.935 -8.338 -16.510 1.00 95.25 96 ASN A CA 1
ATOM 766 C C . ASN A 1 96 ? 9.315 -9.192 -17.626 1.00 95.25 96 ASN A C 1
ATOM 768 O O . ASN A 1 96 ? 9.960 -9.419 -18.646 1.00 95.25 96 ASN A O 1
ATOM 772 N N . LYS A 1 97 ? 8.038 -9.580 -17.493 1.00 95.81 97 LYS A N 1
ATOM 773 C CA . LYS A 1 97 ? 7.318 -10.330 -18.542 1.00 95.81 97 LYS A CA 1
ATOM 774 C C . LYS A 1 97 ? 7.235 -9.568 -19.862 1.00 95.81 97 LYS A C 1
ATOM 776 O O . LYS A 1 97 ? 7.216 -10.179 -20.929 1.00 95.81 97 LYS A O 1
ATOM 781 N N . ASN A 1 98 ? 7.111 -8.244 -19.792 1.00 93.50 98 ASN A N 1
ATOM 782 C CA . ASN A 1 98 ? 7.075 -7.403 -20.980 1.00 93.50 98 ASN A CA 1
ATOM 783 C C . ASN A 1 98 ? 8.464 -7.305 -21.611 1.00 93.50 98 ASN A C 1
ATOM 785 O O . ASN A 1 98 ? 8.588 -7.479 -22.819 1.00 93.50 98 ASN A O 1
ATOM 789 N N . LEU A 1 99 ? 9.507 -7.104 -20.804 1.00 92.94 99 LEU A N 1
ATOM 790 C CA . LEU A 1 99 ? 10.889 -7.009 -21.273 1.00 92.94 99 LEU A CA 1
ATOM 791 C C . LEU A 1 99 ? 11.376 -8.295 -21.953 1.00 92.94 99 LEU A C 1
ATOM 793 O O . LEU A 1 99 ? 12.069 -8.207 -22.959 1.00 92.94 99 LEU A O 1
ATOM 797 N N . GLU A 1 100 ? 10.958 -9.474 -21.486 1.00 94.50 100 GLU A N 1
ATOM 798 C CA . GLU A 1 100 ? 11.283 -10.760 -22.130 1.00 94.50 100 GLU A CA 1
ATOM 799 C C . GLU A 1 100 ? 10.768 -10.877 -23.576 1.00 94.50 100 GLU A C 1
ATOM 801 O O . GLU A 1 100 ? 11.310 -11.645 -24.368 1.00 94.50 100 GLU A O 1
ATOM 806 N N . LYS A 1 101 ? 9.720 -10.127 -23.938 1.00 93.94 101 LYS A N 1
ATOM 807 C CA . LYS A 1 101 ? 9.074 -10.190 -25.260 1.00 93.94 101 LYS A CA 1
ATOM 808 C C . LYS A 1 101 ? 9.538 -9.091 -26.217 1.00 93.94 101 LYS A C 1
ATOM 810 O O . LYS A 1 101 ? 9.094 -9.063 -27.364 1.00 93.94 101 LYS A O 1
ATOM 815 N N . ILE A 1 102 ? 10.364 -8.157 -25.750 1.00 94.00 102 ILE A N 1
ATOM 816 C CA . ILE A 1 102 ? 10.695 -6.927 -26.471 1.00 94.00 102 ILE A CA 1
ATOM 817 C C . ILE A 1 102 ? 12.149 -6.978 -26.955 1.00 94.00 102 ILE A C 1
ATOM 819 O O . ILE A 1 102 ? 13.064 -7.229 -26.181 1.00 94.00 102 ILE A O 1
ATOM 823 N N . ASN A 1 103 ? 12.370 -6.674 -28.237 1.00 91.69 103 ASN A N 1
ATOM 824 C CA . ASN A 1 103 ? 13.709 -6.670 -28.847 1.00 91.69 103 ASN A CA 1
ATOM 825 C C . ASN A 1 103 ? 14.481 -5.356 -28.635 1.00 91.69 103 ASN A C 1
ATOM 827 O O . ASN A 1 103 ? 15.709 -5.350 -28.665 1.00 91.69 103 ASN A O 1
ATOM 831 N N . PHE A 1 104 ? 13.775 -4.235 -28.453 1.00 91.56 104 PHE A N 1
ATOM 832 C CA . PHE A 1 104 ? 14.369 -2.901 -28.347 1.00 91.56 104 PHE A CA 1
ATOM 833 C C . PHE A 1 104 ? 13.671 -2.083 -27.266 1.00 91.56 104 PHE A C 1
ATOM 835 O O . PHE A 1 104 ? 12.445 -2.043 -27.209 1.00 91.56 104 PHE A O 1
ATOM 842 N N . ILE A 1 105 ? 14.452 -1.395 -26.436 1.00 89.69 105 ILE A N 1
ATOM 843 C CA . ILE A 1 105 ? 13.952 -0.570 -25.333 1.00 89.69 105 ILE A CA 1
ATOM 844 C C . ILE A 1 105 ? 14.415 0.866 -25.572 1.00 89.69 105 ILE A C 1
ATOM 846 O O . ILE A 1 105 ? 15.569 1.106 -25.919 1.00 89.69 105 ILE A O 1
ATOM 850 N N . SER A 1 106 ? 13.518 1.828 -25.386 1.00 89.94 106 SER A N 1
ATOM 851 C CA . SER A 1 106 ? 13.843 3.256 -25.383 1.00 89.94 106 SER A CA 1
ATOM 852 C C . SER A 1 106 ? 13.368 3.860 -24.070 1.00 89.94 106 SER A C 1
ATOM 854 O O . SER A 1 106 ? 12.230 3.640 -23.661 1.00 89.94 106 SER A O 1
ATOM 856 N N . ILE A 1 107 ? 14.255 4.588 -23.393 1.00 88.44 107 ILE A N 1
ATOM 857 C CA . ILE A 1 107 ? 13.961 5.254 -22.123 1.00 88.44 107 ILE A CA 1
ATOM 858 C C . ILE A 1 107 ? 13.762 6.734 -22.421 1.00 88.44 107 ILE A C 1
ATOM 860 O O . ILE A 1 107 ? 14.682 7.408 -22.881 1.00 88.44 107 ILE A O 1
ATOM 864 N N . TYR A 1 108 ? 12.559 7.229 -22.148 1.00 83.50 108 TYR A N 1
ATOM 865 C CA . TYR A 1 108 ? 12.234 8.644 -22.254 1.00 83.50 108 TYR A CA 1
ATOM 866 C C . TYR A 1 108 ? 12.280 9.254 -20.858 1.00 83.50 108 TYR A C 1
ATOM 868 O O . TYR A 1 108 ? 11.556 8.823 -19.964 1.00 83.50 108 TYR A O 1
ATOM 876 N N . SER A 1 109 ? 13.140 10.250 -20.676 1.00 81.00 109 SER A N 1
ATOM 877 C CA . SER A 1 109 ? 13.150 11.088 -19.483 1.00 81.00 109 SER A CA 1
ATOM 878 C C . SER A 1 109 ? 12.718 12.480 -19.908 1.00 81.00 109 SER A C 1
ATOM 880 O O . SER A 1 109 ? 13.450 13.154 -20.630 1.00 81.00 109 SER A O 1
ATOM 882 N N . ASP A 1 110 ? 11.532 12.904 -19.479 1.00 78.56 110 ASP A N 1
ATOM 883 C CA . ASP A 1 110 ? 11.113 14.291 -19.644 1.00 78.56 110 ASP A CA 1
ATOM 884 C C . ASP A 1 110 ? 11.869 15.156 -18.628 1.00 78.56 110 ASP A C 1
ATOM 886 O O . ASP A 1 110 ? 11.696 15.018 -17.418 1.00 78.56 110 ASP A O 1
ATOM 890 N N . ALA A 1 111 ? 12.769 16.002 -19.125 1.00 70.69 111 ALA A N 1
ATOM 891 C CA . ALA A 1 111 ? 13.528 16.969 -18.335 1.00 70.69 111 ALA A CA 1
ATOM 892 C C . ALA A 1 111 ? 13.051 18.396 -18.640 1.00 70.69 111 ALA A C 1
ATOM 894 O O . ALA A 1 111 ? 13.860 19.315 -18.788 1.00 70.69 111 ALA A O 1
ATOM 895 N N . SER A 1 112 ? 11.735 18.583 -18.785 1.00 68.25 112 SER A N 1
ATOM 896 C CA . SER A 1 112 ? 11.141 19.895 -19.019 1.00 68.25 112 SER A CA 1
ATOM 897 C C . SER A 1 112 ? 11.215 20.750 -17.752 1.00 68.25 112 SER A C 1
ATOM 899 O O . SER A 1 112 ? 10.319 20.774 -16.912 1.00 68.25 112 SER A O 1
ATOM 901 N N . ASN A 1 113 ? 12.339 21.445 -17.591 1.00 62.41 113 ASN A N 1
ATOM 902 C CA . ASN A 1 113 ? 12.505 22.493 -16.596 1.00 62.41 113 ASN A CA 1
ATOM 903 C C . ASN A 1 113 ? 12.108 23.826 -17.250 1.00 62.41 113 ASN A C 1
ATOM 905 O O . ASN A 1 113 ? 12.965 24.561 -17.747 1.00 62.41 113 ASN A O 1
ATOM 909 N N . HIS A 1 114 ? 10.807 24.119 -17.316 1.00 64.94 114 HIS A N 1
ATOM 910 C CA . HIS A 1 114 ? 10.350 25.466 -17.661 1.00 64.94 114 HIS A CA 1
ATOM 911 C C . HIS A 1 114 ? 10.707 26.407 -16.501 1.00 64.94 114 HIS A C 1
ATOM 913 O O . HIS A 1 114 ? 10.130 26.307 -15.419 1.00 64.94 114 HIS A O 1
ATOM 919 N N . LYS A 1 115 ? 11.710 27.264 -16.728 1.00 55.53 115 LYS A N 1
ATOM 920 C CA . LYS A 1 115 ? 12.013 28.423 -15.877 1.00 55.53 115 LYS A CA 1
ATOM 921 C C . LYS A 1 115 ? 10.909 29.466 -15.953 1.00 55.53 115 LYS A C 1
ATOM 923 O O . LYS A 1 115 ? 10.370 29.653 -17.067 1.00 55.53 115 LYS A O 1
#

Foldseek 3Di:
DCPDPVNVVVVVVVVPDDDPVVVDDDPDDDPVNVVLVVVLLVVLVVCVVVVHALQVQQVVQVVCCVPPNVPRDRGSVNSCCSCPVPVVVVVVVVVVVVVVVDPDDDDDDDPPPDD

Secondary structure (DSSP, 8-state):
-TTSHHHHHHHHHHHTSPPGGGGSPPSS--HHHHHHHHHHHHHHHHHHHTT--TTHHHHHHHHHHHHT-TT----HHHHHHHIIIIIHHHHHHHHHHHHTT-S------------